Protein AF-A0A2U1KIQ4-F1 (afdb_monomer_lite)

Structure (mmCIF, N/CA/C/O backbone):
data_AF-A0A2U1KIQ4-F1
#
_entry.id   AF-A0A2U1KIQ4-F1
#
loop_
_atom_site.group_PDB
_atom_site.id
_atom_site.type_symbol
_atom_site.label_atom_id
_atom_site.label_alt_id
_atom_site.label_comp_id
_atom_site.label_asym_id
_atom_site.label_entity_id
_atom_site.label_seq_id
_atom_site.pdbx_PDB_ins_code
_atom_site.Cartn_x
_atom_site.Cartn_y
_atom_site.Cartn_z
_atom_site.occupancy
_atom_site.B_iso_or_equiv
_atom_site.auth_seq_id
_atom_site.auth_comp_id
_atom_site.auth_asym_id
_atom_site.auth_atom_id
_atom_site.pdbx_PDB_model_num
ATOM 1 N N . MET A 1 1 ? 38.677 -3.167 -11.109 1.00 35.91 1 MET A N 1
ATOM 2 C CA . MET A 1 1 ? 37.736 -4.087 -10.437 1.00 35.91 1 MET A CA 1
ATOM 3 C C . MET A 1 1 ? 36.326 -3.620 -10.765 1.00 35.91 1 MET A C 1
ATOM 5 O O . MET A 1 1 ? 35.820 -2.725 -10.108 1.00 35.91 1 MET A O 1
ATOM 9 N N . THR A 1 2 ? 35.740 -4.120 -11.850 1.00 42.19 2 THR A N 1
ATOM 10 C CA . THR A 1 2 ? 34.360 -3.806 -12.239 1.00 42.19 2 THR A CA 1
ATOM 11 C C . THR A 1 2 ? 33.440 -4.784 -11.516 1.00 42.19 2 THR A C 1
ATOM 13 O O . THR A 1 2 ? 33.402 -5.968 -11.845 1.00 42.19 2 THR A O 1
ATOM 16 N N . GLY A 1 3 ? 32.761 -4.310 -10.469 1.00 41.84 3 GLY A N 1
ATOM 17 C CA . GLY A 1 3 ? 31.729 -5.078 -9.780 1.00 41.84 3 GLY A CA 1
ATOM 18 C C . GLY A 1 3 ? 30.589 -5.352 -10.753 1.00 41.84 3 GLY A C 1
ATOM 19 O O . GLY A 1 3 ? 29.855 -4.442 -11.120 1.00 41.84 3 GLY A O 1
ATOM 20 N N . SER A 1 4 ? 30.488 -6.592 -11.221 1.00 43.34 4 SER A N 1
ATOM 21 C CA . SER A 1 4 ? 29.373 -7.047 -12.040 1.00 43.34 4 SER A CA 1
ATOM 22 C C . SER A 1 4 ? 28.140 -7.116 -11.137 1.00 43.34 4 SER A C 1
ATOM 24 O O . SER A 1 4 ? 27.986 -8.052 -10.354 1.00 43.34 4 SER A O 1
ATOM 26 N N . SER A 1 5 ? 27.299 -6.079 -11.170 1.00 52.97 5 SER A N 1
ATOM 27 C CA . SER A 1 5 ? 25.970 -6.135 -10.566 1.00 52.97 5 SER A CA 1
ATOM 28 C C . SER A 1 5 ? 25.145 -7.113 -11.390 1.00 52.97 5 SER A C 1
ATOM 30 O O . SER A 1 5 ? 24.709 -6.804 -12.499 1.00 52.97 5 SER A O 1
ATOM 32 N N . ASN A 1 6 ? 24.995 -8.324 -10.866 1.00 50.44 6 ASN A N 1
ATOM 33 C CA . ASN A 1 6 ? 24.139 -9.341 -11.451 1.00 50.44 6 ASN A CA 1
ATOM 34 C C . ASN A 1 6 ? 22.714 -8.757 -11.581 1.00 50.44 6 ASN A C 1
ATOM 36 O O . ASN A 1 6 ? 22.225 -8.193 -10.595 1.00 50.44 6 ASN A O 1
ATOM 40 N N . PRO A 1 7 ? 22.049 -8.837 -12.748 1.00 56.47 7 PRO A N 1
ATOM 41 C CA . PRO A 1 7 ? 20.701 -8.305 -12.894 1.00 56.47 7 PRO A CA 1
ATOM 42 C C . PRO A 1 7 ? 19.769 -9.033 -11.923 1.00 56.47 7 PRO A C 1
ATOM 44 O O . PRO A 1 7 ? 19.689 -10.264 -11.914 1.00 56.47 7 PRO A O 1
ATOM 47 N N . LYS A 1 8 ? 19.096 -8.260 -11.064 1.00 60.06 8 LYS A N 1
ATOM 48 C CA . LYS A 1 8 ? 18.089 -8.781 -10.138 1.00 60.06 8 LYS A CA 1
ATOM 49 C C . LYS A 1 8 ? 17.000 -9.462 -10.986 1.00 60.06 8 LYS A C 1
ATOM 51 O O . LYS A 1 8 ? 16.554 -8.856 -11.962 1.00 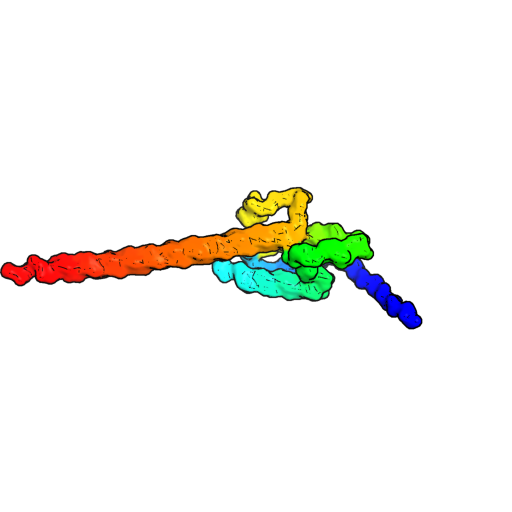60.06 8 LYS A O 1
ATOM 56 N N . PRO A 1 9 ? 16.605 -10.712 -10.686 1.00 65.38 9 PRO A N 1
ATOM 57 C CA . PRO A 1 9 ? 15.596 -11.401 -11.480 1.00 65.38 9 PRO A CA 1
ATOM 58 C C . PRO A 1 9 ? 14.290 -10.587 -11.500 1.00 65.38 9 PRO A C 1
ATOM 60 O O . PRO A 1 9 ? 13.923 -10.024 -10.463 1.00 65.38 9 PRO A O 1
ATOM 63 N N . PRO A 1 10 ? 13.591 -10.508 -12.649 1.00 71.50 10 PRO A N 1
ATOM 64 C CA . PRO A 1 10 ? 12.340 -9.770 -12.757 1.00 71.50 10 PRO A CA 1
ATOM 65 C C . PRO A 1 10 ? 11.311 -10.288 -11.752 1.00 71.50 10 PRO A C 1
ATOM 67 O O . PRO A 1 10 ? 11.161 -11.499 -11.576 1.00 71.50 10 PRO A O 1
ATOM 70 N N . ILE A 1 11 ? 10.578 -9.377 -11.115 1.00 75.69 11 ILE A N 1
ATOM 71 C CA . ILE A 1 11 ? 9.484 -9.753 -10.220 1.00 75.69 11 ILE A CA 1
ATOM 72 C C . ILE A 1 11 ? 8.359 -10.364 -11.059 1.00 75.69 11 ILE A C 1
ATOM 74 O O . ILE A 1 11 ? 7.796 -9.702 -11.935 1.00 75.69 11 ILE A O 1
ATOM 78 N N . ASP A 1 12 ? 7.988 -11.610 -10.765 1.00 84.94 12 ASP A N 1
ATOM 79 C CA . ASP A 1 12 ? 6.764 -12.192 -11.310 1.00 84.94 12 ASP A CA 1
ATOM 80 C C . ASP A 1 12 ? 5.555 -11.460 -10.705 1.00 84.94 12 ASP A C 1
ATOM 82 O O . ASP A 1 12 ? 5.261 -11.538 -9.504 1.00 84.94 12 ASP A O 1
ATOM 86 N N . ARG A 1 13 ? 4.867 -10.686 -11.549 1.00 83.56 13 ARG A N 1
ATOM 87 C CA . ARG A 1 13 ? 3.760 -9.820 -11.128 1.00 83.56 13 ARG A CA 1
ATOM 88 C C . ARG A 1 13 ? 2.580 -10.624 -10.588 1.00 83.56 13 ARG A C 1
ATOM 90 O O . ARG A 1 13 ? 2.029 -10.262 -9.555 1.00 83.56 13 ARG A O 1
ATOM 97 N N . ALA A 1 14 ? 2.204 -11.720 -11.244 1.00 81.31 14 ALA A N 1
ATOM 98 C CA . ALA A 1 14 ? 1.062 -12.524 -10.815 1.00 81.31 14 ALA A CA 1
ATOM 99 C C . ALA A 1 14 ? 1.363 -13.224 -9.483 1.00 81.31 14 ALA A C 1
ATOM 101 O O . ALA A 1 14 ? 0.556 -13.178 -8.550 1.00 81.31 14 ALA A O 1
ATOM 102 N N . TYR A 1 15 ? 2.561 -13.798 -9.368 1.00 84.75 15 TYR A N 1
ATOM 103 C CA . TYR A 1 15 ? 3.013 -14.454 -8.147 1.00 84.75 15 TYR A CA 1
ATOM 104 C C . TYR A 1 15 ? 3.136 -13.476 -6.973 1.00 84.75 15 TYR A C 1
ATOM 106 O O . TYR A 1 15 ? 2.705 -13.789 -5.862 1.00 84.75 15 TYR A O 1
ATOM 114 N N . SER A 1 16 ? 3.686 -12.280 -7.193 1.00 87.00 16 SER A N 1
ATOM 115 C CA . SER A 1 16 ? 3.849 -11.285 -6.125 1.00 87.00 16 SER A CA 1
ATOM 116 C C . SER A 1 16 ? 2.512 -10.748 -5.603 1.00 87.00 16 SER A C 1
ATOM 118 O O . SER A 1 16 ? 2.364 -10.596 -4.391 1.00 87.00 16 SER A O 1
ATOM 120 N N . ILE A 1 17 ? 1.507 -10.552 -6.467 1.00 86.25 17 ILE A N 1
ATOM 121 C CA . ILE A 1 17 ? 0.145 -10.171 -6.045 1.00 86.25 17 ILE A CA 1
ATOM 122 C C . ILE A 1 17 ? -0.512 -11.286 -5.219 1.00 86.25 17 ILE A C 1
ATOM 124 O O . ILE A 1 17 ? -1.151 -11.018 -4.200 1.00 86.25 17 ILE A O 1
ATOM 128 N N . ALA A 1 18 ? -0.366 -12.547 -5.631 1.00 85.44 18 ALA A N 1
ATOM 129 C CA . ALA A 1 18 ? -0.874 -13.669 -4.843 1.00 85.44 18 ALA A CA 1
ATOM 130 C C . ALA A 1 18 ? -0.160 -13.757 -3.482 1.00 85.44 18 ALA A C 1
ATOM 132 O O . ALA A 1 18 ? -0.799 -13.911 -2.439 1.00 85.44 18 ALA A O 1
ATOM 133 N N . SER A 1 19 ? 1.162 -13.578 -3.488 1.00 87.12 19 SER A N 1
ATOM 134 C CA . SER A 1 19 ? 2.005 -13.626 -2.295 1.00 87.12 19 SER A CA 1
ATOM 135 C C . SER A 1 19 ? 1.661 -12.526 -1.297 1.00 87.12 19 SER A C 1
ATOM 137 O O . SER A 1 19 ? 1.540 -12.809 -0.108 1.00 87.12 19 SER A O 1
ATOM 139 N N . ILE A 1 20 ? 1.457 -11.280 -1.744 1.00 90.00 20 ILE A N 1
ATOM 140 C CA . ILE A 1 20 ? 1.163 -10.185 -0.812 1.00 90.00 20 ILE A CA 1
ATOM 141 C C . ILE A 1 20 ? -0.180 -10.381 -0.109 1.00 90.00 20 ILE A C 1
ATOM 143 O O . ILE A 1 20 ? -0.270 -10.169 1.099 1.00 90.00 2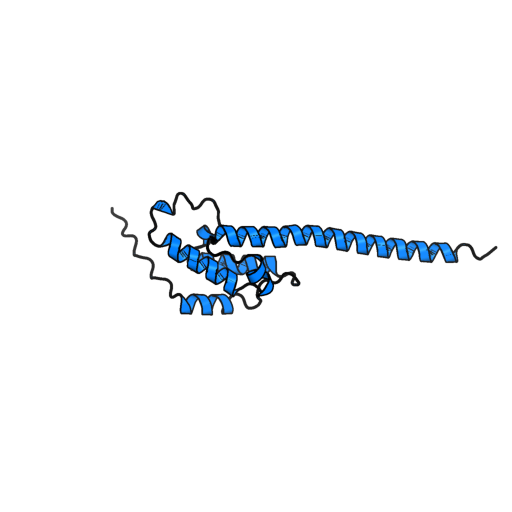0 ILE A O 1
ATOM 147 N N . LYS A 1 21 ? -1.198 -10.871 -0.826 1.00 87.81 21 LYS A N 1
ATOM 148 C CA . LYS A 1 21 ? -2.500 -11.202 -0.229 1.00 87.81 21 LYS A CA 1
ATOM 149 C C . LYS A 1 21 ? -2.396 -12.332 0.796 1.00 87.81 21 LYS A C 1
ATOM 151 O O . LYS A 1 21 ? -3.110 -12.309 1.792 1.00 87.81 21 LYS A O 1
ATOM 156 N N . ALA A 1 22 ? -1.485 -13.286 0.593 1.00 89.62 22 ALA A N 1
ATOM 157 C CA . ALA A 1 22 ? -1.197 -14.320 1.586 1.00 89.62 22 ALA A CA 1
ATOM 158 C C . ALA A 1 22 ? -0.437 -13.767 2.809 1.00 89.62 22 ALA A C 1
ATOM 160 O O . ALA A 1 22 ? -0.690 -14.188 3.936 1.00 89.62 22 ALA A O 1
ATOM 161 N N . CYS A 1 23 ? 0.474 -12.807 2.612 1.00 89.81 23 CYS A N 1
ATOM 162 C CA . CYS A 1 23 ? 1.237 -12.175 3.694 1.00 89.81 23 CYS A CA 1
ATOM 163 C C . CYS A 1 23 ? 0.425 -11.160 4.515 1.00 89.81 23 CYS A C 1
ATOM 165 O O . CYS A 1 23 ? 0.765 -10.902 5.671 1.00 89.81 23 CYS A O 1
ATOM 167 N N . ILE A 1 24 ? -0.617 -10.566 3.929 1.00 91.75 24 ILE A N 1
ATOM 168 C CA . ILE A 1 24 ? -1.466 -9.544 4.550 1.00 91.75 24 ILE A CA 1
ATOM 169 C C . ILE A 1 24 ? -2.917 -10.051 4.547 1.00 91.75 24 ILE A C 1
ATOM 171 O O . ILE A 1 24 ? -3.711 -9.661 3.693 1.00 91.75 24 ILE A O 1
ATOM 175 N N . PRO A 1 25 ? -3.282 -10.932 5.499 1.00 86.00 25 PRO A N 1
ATOM 176 C CA . PRO A 1 25 ? -4.563 -11.644 5.471 1.00 86.00 25 PRO A CA 1
ATOM 177 C C . PRO A 1 25 ? -5.769 -10.737 5.739 1.00 86.00 25 PRO A C 1
ATOM 179 O O . PRO A 1 25 ? -6.888 -11.056 5.342 1.00 86.00 25 PRO A O 1
ATOM 182 N N . THR A 1 26 ? -5.553 -9.602 6.410 1.00 91.38 26 THR A N 1
ATOM 183 C CA . THR A 1 26 ? -6.607 -8.636 6.724 1.00 91.38 26 THR A CA 1
ATOM 184 C C . THR A 1 26 ? -6.337 -7.337 5.973 1.00 91.38 26 THR A C 1
ATOM 186 O O . THR A 1 26 ? -5.386 -6.638 6.335 1.00 91.38 26 THR A O 1
ATOM 189 N N . PRO A 1 27 ? -7.176 -6.975 4.985 1.00 94.44 27 PRO A N 1
ATOM 190 C CA . PRO A 1 27 ? -7.062 -5.696 4.299 1.00 94.44 27 PRO A CA 1
ATOM 191 C C . PRO A 1 27 ? -7.150 -4.519 5.273 1.00 94.44 27 PRO A C 1
ATOM 193 O O . PRO A 1 27 ? -7.892 -4.582 6.263 1.00 94.44 27 PRO A O 1
ATOM 196 N N . LEU A 1 28 ? -6.402 -3.450 4.993 1.00 94.94 28 LEU A N 1
ATOM 197 C CA . LEU A 1 28 ? -6.532 -2.182 5.711 1.00 94.94 28 LEU A CA 1
ATOM 198 C C . LEU A 1 28 ? -7.965 -1.672 5.589 1.00 94.94 28 LEU A C 1
ATOM 200 O O . LEU A 1 28 ? -8.534 -1.707 4.501 1.00 94.94 28 LEU A O 1
ATOM 204 N N . ASP A 1 29 ? -8.543 -1.203 6.688 1.00 92.31 29 ASP A N 1
ATOM 205 C CA . ASP A 1 29 ? -9.921 -0.728 6.692 1.00 92.31 29 ASP A CA 1
ATOM 206 C C . ASP A 1 29 ? -10.113 0.382 7.732 1.00 92.31 29 ASP A C 1
ATOM 208 O O . ASP A 1 29 ? -9.508 0.329 8.800 1.00 92.31 29 ASP A O 1
ATOM 212 N N . LEU A 1 30 ? -10.942 1.382 7.416 1.00 87.69 30 LEU A N 1
ATOM 213 C CA . LEU A 1 30 ? -11.198 2.546 8.278 1.00 87.69 30 LEU A CA 1
ATOM 214 C C . LEU A 1 30 ? -11.839 2.164 9.616 1.00 87.69 30 LEU A C 1
ATOM 216 O O . LEU A 1 30 ? -11.557 2.773 10.650 1.00 87.69 30 LEU A O 1
ATOM 220 N N . ASP A 1 31 ? -12.683 1.135 9.611 1.00 85.50 31 ASP A N 1
ATOM 221 C CA . ASP A 1 31 ? -13.425 0.723 10.795 1.00 85.50 31 ASP A CA 1
ATOM 222 C C . ASP A 1 31 ? -12.553 -0.150 11.715 1.00 85.50 31 ASP A C 1
ATOM 224 O O . ASP A 1 31 ? -12.839 -0.297 12.906 1.00 85.50 31 ASP A O 1
ATOM 228 N N . LYS A 1 32 ? -11.428 -0.669 11.201 1.00 85.12 32 LYS A N 1
ATOM 229 C CA . LYS A 1 32 ? -10.502 -1.546 11.922 1.00 85.12 32 LYS A CA 1
ATOM 230 C C . LYS A 1 32 ? -9.310 -0.772 12.485 1.00 85.12 32 LYS A C 1
ATOM 232 O O . LYS A 1 32 ? -8.706 0.074 11.841 1.00 85.12 32 LYS A O 1
ATOM 237 N N . LEU A 1 33 ? -8.874 -1.140 13.689 1.00 86.44 33 LEU A N 1
ATOM 238 C CA . LEU A 1 33 ? -7.633 -0.632 14.296 1.00 86.44 33 LEU A CA 1
ATOM 239 C C . LEU A 1 33 ? -6.391 -1.388 13.780 1.00 86.44 33 LEU A C 1
ATOM 241 O O . LEU A 1 33 ? -5.516 -1.761 14.557 1.00 86.44 33 LEU A O 1
ATOM 245 N N . ASN A 1 34 ? -6.320 -1.663 12.472 1.00 92.31 34 ASN A N 1
ATOM 246 C CA . ASN A 1 34 ? -5.299 -2.539 11.885 1.00 92.31 34 ASN A CA 1
ATOM 247 C C . ASN A 1 34 ? -4.188 -1.813 11.108 1.00 92.31 34 ASN A C 1
ATOM 249 O O . ASN A 1 34 ? -3.289 -2.487 10.605 1.00 92.31 34 ASN A O 1
ATOM 253 N N . TYR A 1 35 ? -4.186 -0.475 11.058 1.00 93.19 35 TYR A N 1
ATOM 254 C CA . TYR A 1 35 ? -3.177 0.306 10.328 1.00 93.19 35 TYR A CA 1
ATOM 255 C C . TYR A 1 35 ? -1.728 -0.027 10.723 1.00 93.19 35 TYR A C 1
ATOM 257 O O . TYR A 1 35 ? -0.885 -0.253 9.856 1.00 93.19 35 TYR A O 1
ATOM 265 N N . ASN A 1 36 ? -1.421 -0.124 12.021 1.00 91.00 36 ASN A N 1
ATOM 266 C CA . ASN A 1 36 ? -0.057 -0.410 12.493 1.00 91.00 36 ASN A CA 1
ATOM 267 C C . ASN A 1 36 ? 0.441 -1.796 12.052 1.00 91.00 36 ASN A C 1
ATOM 269 O O . ASN A 1 36 ? 1.583 -1.947 11.612 1.00 91.00 36 ASN A O 1
ATOM 273 N N . SER A 1 37 ? -0.421 -2.810 12.152 1.00 92.88 37 SER A N 1
ATOM 274 C CA . SER A 1 37 ? -0.107 -4.173 11.719 1.00 92.88 37 SER A CA 1
ATOM 275 C C . SER A 1 37 ? 0.021 -4.255 10.199 1.00 92.88 37 SER A C 1
ATOM 277 O O . SER A 1 37 ? 1.017 -4.780 9.703 1.00 92.88 37 SER A O 1
ATOM 279 N N . TRP A 1 38 ? -0.941 -3.688 9.465 1.00 96.12 38 TRP A N 1
ATOM 280 C CA . TRP A 1 38 ? -0.931 -3.649 8.003 1.00 96.12 38 TRP A CA 1
ATOM 281 C C . TRP A 1 38 ? 0.320 -2.944 7.472 1.00 96.12 38 TRP A C 1
ATOM 283 O O . TRP A 1 38 ? 1.065 -3.523 6.683 1.00 96.12 38 TRP A O 1
ATOM 293 N N . SER A 1 39 ? 0.619 -1.741 7.971 1.00 95.31 39 SER A N 1
ATOM 294 C CA . SER A 1 39 ? 1.753 -0.942 7.496 1.00 95.31 39 SER A CA 1
ATOM 295 C C . SER A 1 39 ? 3.099 -1.615 7.779 1.00 95.31 39 SER A C 1
ATOM 297 O O . SER A 1 39 ? 4.014 -1.552 6.956 1.00 95.31 39 SER A O 1
ATOM 299 N N . SER A 1 40 ? 3.221 -2.313 8.911 1.00 94.50 40 SER A N 1
ATOM 300 C CA . SER A 1 40 ? 4.420 -3.085 9.257 1.00 94.50 40 SER A CA 1
ATOM 301 C C . SER A 1 40 ? 4.629 -4.286 8.330 1.00 94.50 40 SER A C 1
ATOM 303 O O . SER A 1 40 ? 5.754 -4.529 7.881 1.00 94.50 40 SER A O 1
ATOM 305 N N . LEU A 1 41 ? 3.560 -5.029 8.021 1.00 96.19 41 LEU A N 1
ATOM 306 C CA . LEU A 1 41 ? 3.608 -6.162 7.092 1.00 96.19 41 LEU A CA 1
ATOM 307 C C . LEU A 1 41 ? 3.903 -5.701 5.663 1.00 96.19 41 LEU A C 1
ATOM 309 O O . LEU A 1 41 ? 4.771 -6.278 5.010 1.00 96.19 41 LEU A O 1
ATOM 313 N N . PHE A 1 42 ? 3.258 -4.624 5.213 1.00 96.81 42 PHE A N 1
ATOM 314 C CA . PHE A 1 42 ? 3.474 -4.054 3.886 1.00 96.81 42 PHE A CA 1
ATOM 315 C C . PHE A 1 42 ? 4.928 -3.603 3.695 1.00 96.81 42 PHE A C 1
ATOM 317 O O . PHE A 1 42 ? 5.598 -4.035 2.760 1.00 96.81 42 PHE A O 1
ATOM 324 N N . LYS A 1 43 ? 5.486 -2.844 4.650 1.00 95.88 43 LYS A N 1
ATOM 325 C CA . LYS A 1 43 ? 6.908 -2.454 4.629 1.00 95.88 43 LYS A CA 1
ATOM 326 C C . LYS A 1 43 ? 7.848 -3.660 4.601 1.00 95.88 43 LYS A C 1
ATOM 328 O O . LYS A 1 43 ? 8.873 -3.627 3.923 1.00 95.88 43 LYS A O 1
ATOM 333 N N . ARG A 1 44 ? 7.533 -4.729 5.343 1.00 95.56 44 ARG A N 1
ATOM 334 C CA . ARG A 1 44 ? 8.326 -5.971 5.330 1.00 95.56 44 ARG A CA 1
ATOM 335 C C . ARG A 1 44 ? 8.258 -6.665 3.969 1.00 95.56 44 ARG A C 1
ATOM 337 O O . ARG A 1 44 ? 9.288 -7.148 3.508 1.00 95.56 44 ARG A O 1
ATOM 344 N N . PHE A 1 45 ? 7.091 -6.676 3.330 1.00 95.06 45 PHE A N 1
ATOM 345 C CA . PHE A 1 45 ? 6.926 -7.198 1.979 1.00 95.06 45 PHE A CA 1
ATOM 346 C C . PHE A 1 45 ? 7.768 -6.397 0.977 1.00 95.06 45 PHE A C 1
ATOM 348 O O . PHE A 1 45 ? 8.616 -6.977 0.309 1.00 95.06 45 PHE A O 1
ATOM 355 N N . CYS A 1 46 ? 7.664 -5.064 0.957 1.00 94.38 46 CYS A N 1
ATOM 356 C CA . CYS A 1 46 ? 8.486 -4.221 0.078 1.00 94.38 46 CYS A CA 1
ATOM 357 C C . CYS A 1 46 ? 9.995 -4.424 0.290 1.00 94.38 46 CYS A C 1
ATOM 359 O O . CYS A 1 46 ? 10.749 -4.449 -0.679 1.00 94.38 46 CYS A O 1
ATOM 361 N N . LYS A 1 47 ? 10.448 -4.622 1.538 1.00 93.38 47 LYS A N 1
ATOM 362 C CA . LYS A 1 47 ? 11.852 -4.960 1.841 1.00 93.38 47 LYS A CA 1
ATOM 363 C C . LYS A 1 47 ? 12.293 -6.282 1.214 1.00 93.38 47 LYS A C 1
ATOM 365 O O . LYS A 1 47 ? 13.417 -6.361 0.735 1.00 93.38 47 LYS A O 1
ATOM 370 N N . ALA A 1 48 ? 11.436 -7.304 1.200 1.00 92.06 48 ALA A N 1
ATOM 371 C CA . ALA A 1 48 ? 11.762 -8.604 0.607 1.00 92.06 48 ALA A CA 1
ATOM 372 C C . ALA A 1 48 ? 11.973 -8.525 -0.916 1.00 92.06 48 ALA A C 1
ATOM 374 O O . ALA A 1 48 ? 12.743 -9.308 -1.467 1.00 92.06 48 ALA A O 1
ATOM 375 N N . TYR A 1 49 ? 11.330 -7.555 -1.572 1.00 90.12 49 TYR A N 1
ATOM 376 C CA . TYR A 1 49 ? 11.471 -7.282 -3.004 1.00 90.12 49 TYR A CA 1
ATOM 377 C C . TYR A 1 49 ? 12.436 -6.127 -3.317 1.00 90.12 49 TYR A C 1
ATOM 379 O O . TYR A 1 49 ? 12.625 -5.807 -4.484 1.00 90.12 49 TYR A O 1
ATOM 387 N N . ASP A 1 50 ? 13.080 -5.536 -2.302 1.00 90.38 50 ASP A N 1
ATOM 388 C CA . ASP A 1 50 ? 14.014 -4.404 -2.431 1.00 90.38 50 ASP A CA 1
ATOM 389 C C . ASP A 1 50 ? 13.402 -3.122 -3.033 1.00 90.38 50 ASP A C 1
ATOM 391 O O . ASP A 1 50 ? 14.078 -2.303 -3.646 1.00 90.38 50 ASP A O 1
ATOM 395 N N . VAL A 1 51 ? 12.100 -2.926 -2.820 1.00 92.31 51 VAL A N 1
ATOM 396 C CA . VAL A 1 51 ? 11.326 -1.781 -3.337 1.00 92.31 51 VAL A CA 1
ATOM 397 C C . VAL A 1 51 ? 10.799 -0.878 -2.221 1.00 92.31 51 VAL A C 1
ATOM 399 O O . VAL A 1 51 ? 9.916 -0.059 -2.438 1.00 92.31 51 VAL A O 1
ATOM 402 N N . LEU A 1 52 ? 11.323 -1.008 -0.994 1.00 93.31 52 LEU A N 1
ATOM 403 C CA . LEU A 1 52 ? 10.903 -0.167 0.139 1.00 93.31 52 LEU A CA 1
ATOM 404 C C . LEU A 1 52 ? 11.069 1.330 -0.154 1.00 93.31 52 LEU A C 1
ATOM 406 O O . LEU A 1 52 ? 10.238 2.127 0.268 1.00 93.31 52 LEU A O 1
ATOM 410 N N . HIS A 1 53 ? 12.119 1.687 -0.888 1.00 91.12 53 HIS A N 1
ATOM 411 C CA . HIS A 1 53 ? 12.469 3.063 -1.215 1.00 91.12 53 HIS A CA 1
ATOM 412 C C . HIS A 1 53 ? 11.370 3.783 -2.022 1.00 91.12 53 HIS A C 1
ATOM 414 O O . HIS A 1 53 ? 11.278 5.004 -1.952 1.00 91.12 53 HIS A O 1
ATOM 420 N N . HIS A 1 54 ? 10.476 3.058 -2.701 1.00 92.38 54 HIS A N 1
ATOM 421 C CA . HIS A 1 54 ? 9.310 3.644 -3.373 1.00 92.38 54 HIS A CA 1
ATOM 422 C C . HIS A 1 54 ? 8.295 4.264 -2.402 1.00 92.38 54 HIS A C 1
ATOM 424 O O . HIS A 1 54 ? 7.481 5.091 -2.801 1.00 92.38 54 HIS A O 1
ATOM 430 N N . LEU A 1 55 ? 8.325 3.886 -1.118 1.00 93.44 55 LEU A N 1
ATOM 431 C CA . LEU A 1 55 ? 7.453 4.472 -0.097 1.00 93.44 55 LEU A CA 1
ATOM 432 C C . LEU A 1 55 ? 7.998 5.794 0.456 1.00 93.44 55 LEU A C 1
ATOM 434 O O . LEU A 1 55 ? 7.248 6.527 1.100 1.00 93.44 55 LEU A O 1
ATOM 438 N N . ASP A 1 56 ? 9.264 6.124 0.194 1.00 87.00 56 ASP A N 1
ATOM 439 C CA . ASP A 1 56 ? 9.948 7.301 0.730 1.00 87.00 56 ASP A CA 1
ATOM 440 C C . ASP A 1 56 ? 10.092 8.400 -0.338 1.00 87.00 56 ASP A C 1
ATOM 442 O O . ASP A 1 56 ? 10.388 8.134 -1.499 1.00 87.00 56 ASP A O 1
ATOM 446 N N . ALA A 1 57 ? 9.933 9.667 0.059 1.00 70.19 57 ALA A N 1
ATOM 447 C CA . ALA A 1 57 ? 9.991 10.808 -0.867 1.00 70.19 57 ALA A CA 1
ATOM 448 C C . ALA A 1 57 ? 11.421 11.121 -1.364 1.00 70.19 57 ALA A C 1
ATOM 450 O O . ALA A 1 57 ? 11.608 11.817 -2.360 1.00 70.19 57 ALA A O 1
ATOM 451 N N . THR A 1 58 ? 12.444 10.620 -0.665 1.00 63.03 58 THR A N 1
ATOM 452 C CA . THR A 1 58 ? 13.860 10.974 -0.880 1.00 63.03 58 THR A CA 1
ATOM 453 C C . THR A 1 58 ? 14.519 10.194 -2.024 1.00 63.03 58 THR A C 1
ATOM 455 O O . THR A 1 58 ? 15.617 10.533 -2.457 1.00 63.03 58 THR A O 1
ATOM 458 N N . SER A 1 59 ? 13.858 9.166 -2.553 1.00 59.44 59 SER A N 1
ATOM 459 C CA . SER A 1 59 ? 14.440 8.218 -3.517 1.00 59.44 59 SER A CA 1
ATOM 460 C C . SER A 1 59 ? 14.643 8.787 -4.926 1.00 59.44 59 SER A C 1
ATOM 462 O O . SER A 1 59 ? 15.281 8.151 -5.764 1.00 59.44 59 SER A O 1
ATOM 464 N N . SER A 1 60 ? 14.163 10.010 -5.169 1.00 56.25 60 SER A N 1
ATOM 465 C CA . SER A 1 60 ? 14.137 10.663 -6.483 1.00 56.25 60 SER A CA 1
ATOM 466 C C . SER A 1 60 ? 15.524 10.900 -7.112 1.00 56.25 60 SER A C 1
ATOM 468 O O . SER A 1 60 ? 15.645 11.068 -8.320 1.00 56.25 60 SER A O 1
ATOM 470 N N . SER A 1 61 ? 16.604 10.907 -6.320 1.00 54.09 61 SER A N 1
ATOM 471 C CA . SER A 1 61 ? 17.971 11.080 -6.843 1.00 54.09 61 SER A CA 1
ATOM 472 C C . SER A 1 61 ? 18.654 9.770 -7.253 1.00 54.09 61 SER A C 1
ATOM 474 O O . SER A 1 61 ? 19.553 9.795 -8.091 1.00 54.09 61 SER A O 1
ATOM 476 N N . ALA A 1 62 ? 18.234 8.629 -6.696 1.00 54.62 62 ALA A N 1
ATOM 477 C CA . ALA A 1 62 ? 18.754 7.305 -7.051 1.00 54.62 62 ALA A CA 1
ATOM 478 C C . ALA A 1 62 ? 17.983 6.670 -8.224 1.00 54.62 62 ALA A C 1
ATOM 480 O O . ALA A 1 62 ? 18.542 5.862 -8.965 1.00 54.62 62 ALA A O 1
ATOM 481 N N . SER A 1 63 ? 16.723 7.069 -8.414 1.00 60.34 63 SER A N 1
ATOM 482 C CA . SER A 1 63 ? 15.798 6.542 -9.424 1.00 60.34 63 SER A CA 1
ATOM 483 C C . SER A 1 63 ? 16.099 6.977 -10.859 1.00 60.34 63 SER A C 1
ATOM 485 O O . SER A 1 63 ? 15.744 6.263 -11.792 1.00 60.34 63 SER A O 1
ATOM 487 N N . ALA A 1 64 ? 16.799 8.100 -11.061 1.00 61.28 64 ALA A N 1
ATOM 488 C CA . ALA A 1 64 ? 17.090 8.641 -12.395 1.00 61.28 64 ALA A CA 1
ATOM 489 C C . ALA A 1 64 ? 17.914 7.692 -13.293 1.00 61.28 64 ALA A C 1
ATOM 491 O O . ALA A 1 64 ? 17.914 7.847 -14.512 1.00 61.28 64 ALA A O 1
ATOM 492 N N . ASN A 1 65 ? 18.596 6.708 -12.696 1.00 68.44 65 ASN A N 1
ATOM 493 C CA . ASN A 1 65 ? 19.432 5.736 -13.401 1.00 68.44 65 ASN A CA 1
ATOM 494 C C . ASN A 1 65 ? 18.857 4.308 -13.406 1.00 68.44 65 ASN A C 1
ATOM 496 O O . ASN A 1 65 ? 19.531 3.414 -13.916 1.00 68.44 65 ASN A O 1
ATOM 500 N N . ASP A 1 66 ? 17.662 4.069 -12.850 1.00 77.94 66 ASP A N 1
ATOM 501 C CA . ASP A 1 66 ? 17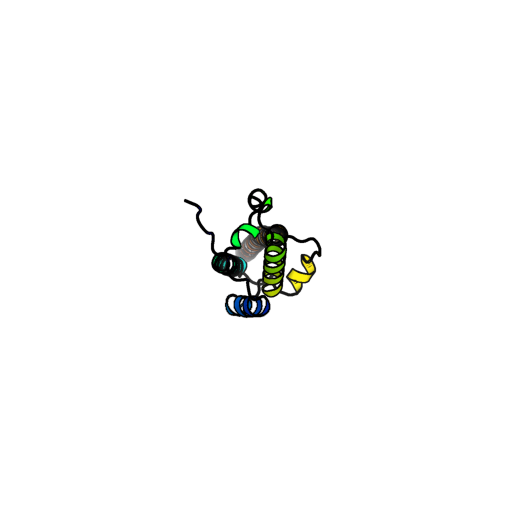.035 2.741 -12.825 1.00 77.94 66 ASP A CA 1
ATOM 502 C C . ASP A 1 66 ? 15.905 2.645 -13.870 1.00 77.94 66 ASP A C 1
ATOM 504 O O . ASP A 1 66 ? 14.813 3.178 -13.657 1.00 77.94 66 ASP A O 1
ATOM 508 N N . PRO A 1 67 ? 16.112 1.918 -14.987 1.00 79.69 67 PRO A N 1
ATOM 509 C CA . PRO A 1 67 ? 15.091 1.726 -16.017 1.00 79.69 67 PRO A CA 1
ATOM 510 C C . PRO A 1 67 ? 13.834 1.000 -15.521 1.00 79.69 67 PRO A C 1
ATOM 512 O O . PRO A 1 67 ? 12.802 1.039 -16.188 1.00 79.69 67 PRO A O 1
ATOM 515 N N . SER A 1 68 ? 13.920 0.292 -14.391 1.00 85.94 68 SER A N 1
ATOM 516 C CA . SER A 1 68 ? 12.814 -0.474 -13.817 1.00 85.94 68 SER A CA 1
ATOM 517 C C . SER A 1 68 ? 11.986 0.308 -12.797 1.00 85.94 68 SER A C 1
ATOM 519 O O . SER A 1 68 ? 10.918 -0.177 -12.411 1.00 85.94 68 SER A O 1
ATOM 521 N N . TYR A 1 69 ? 12.414 1.521 -12.422 1.00 88.00 69 TYR A N 1
ATOM 522 C CA . TYR A 1 69 ? 11.804 2.318 -11.357 1.00 88.00 69 TYR A CA 1
ATOM 523 C C . TYR A 1 69 ? 10.294 2.504 -11.548 1.00 88.00 69 TYR A C 1
ATOM 525 O O . TYR A 1 69 ? 9.517 2.060 -10.711 1.00 88.00 69 TYR A O 1
ATOM 533 N N . GLU A 1 70 ? 9.857 3.050 -12.685 1.00 88.62 70 GLU A N 1
ATOM 534 C CA . GLU A 1 70 ? 8.431 3.291 -12.973 1.00 88.62 70 GLU A CA 1
ATOM 535 C C . GLU A 1 70 ? 7.589 2.006 -12.921 1.00 88.62 70 GLU A C 1
ATOM 537 O O . GLU A 1 70 ? 6.460 1.979 -12.424 1.00 88.62 70 GLU A O 1
ATOM 542 N N . SER A 1 71 ? 8.158 0.899 -13.406 1.00 90.25 71 SER A N 1
ATOM 543 C CA . SER A 1 71 ? 7.470 -0.392 -13.417 1.00 90.25 71 SER A CA 1
ATOM 544 C C . SER A 1 71 ? 7.343 -1.004 -12.018 1.00 90.25 71 SER A C 1
ATOM 546 O O . SER A 1 71 ? 6.326 -1.633 -11.718 1.00 90.25 71 SER A O 1
ATOM 548 N N . ASN A 1 72 ? 8.346 -0.796 -11.161 1.00 91.38 72 ASN A N 1
ATOM 549 C CA . ASN A 1 72 ? 8.325 -1.214 -9.764 1.00 91.38 72 ASN A CA 1
ATOM 550 C C . ASN A 1 72 ? 7.400 -0.312 -8.942 1.00 91.38 72 ASN A C 1
ATOM 552 O O . ASN A 1 72 ? 6.642 -0.828 -8.126 1.00 91.38 72 ASN A O 1
ATOM 556 N N . ASP A 1 73 ? 7.385 0.997 -9.205 1.00 92.62 73 ASP A N 1
ATOM 557 C CA . ASP A 1 73 ? 6.480 1.945 -8.549 1.00 92.62 73 ASP A CA 1
ATOM 558 C C . ASP A 1 73 ? 5.018 1.568 -8.812 1.00 92.62 73 ASP A C 1
ATOM 560 O O . ASP A 1 73 ? 4.251 1.334 -7.876 1.00 92.62 73 ASP A O 1
ATOM 564 N N . SER A 1 74 ? 4.676 1.343 -10.085 1.00 92.44 74 SER A N 1
ATOM 565 C CA . SER A 1 74 ? 3.349 0.876 -10.505 1.00 92.44 74 SER A CA 1
ATOM 566 C C . SER A 1 74 ? 2.962 -0.454 -9.846 1.00 92.44 74 SER A C 1
ATOM 568 O O . SER A 1 74 ? 1.811 -0.667 -9.455 1.00 92.44 74 SER A O 1
ATOM 570 N N . LEU A 1 75 ? 3.924 -1.370 -9.694 1.00 93.44 75 LEU A N 1
ATOM 571 C CA . LEU A 1 75 ? 3.699 -2.650 -9.025 1.00 93.44 75 LEU A CA 1
ATOM 572 C C . LEU A 1 75 ? 3.408 -2.461 -7.530 1.00 93.44 75 LEU A C 1
ATOM 574 O O . LEU A 1 75 ? 2.493 -3.095 -7.004 1.00 93.44 75 LEU A O 1
ATOM 578 N N . VAL A 1 76 ? 4.139 -1.569 -6.857 1.00 95.31 76 VAL A N 1
ATOM 579 C CA . VAL A 1 76 ? 3.912 -1.241 -5.444 1.00 95.31 76 VAL A CA 1
ATOM 580 C C . VAL A 1 76 ? 2.555 -0.558 -5.256 1.00 95.31 76 VAL A C 1
ATOM 582 O O . VAL A 1 76 ? 1.833 -0.920 -4.328 1.00 95.31 76 VAL A O 1
ATOM 585 N N . VAL A 1 77 ? 2.149 0.350 -6.149 1.00 95.56 77 VAL A N 1
ATOM 586 C CA . VAL A 1 77 ? 0.801 0.949 -6.142 1.00 95.56 77 VAL A CA 1
ATOM 587 C C . VAL A 1 77 ? -0.276 -0.136 -6.227 1.00 95.56 77 VAL A C 1
ATOM 589 O O . VAL A 1 77 ? -1.188 -0.185 -5.397 1.00 95.56 77 VAL A O 1
ATOM 592 N N . MET A 1 78 ? -0.133 -1.076 -7.166 1.00 94.31 78 MET A N 1
ATOM 593 C CA . MET A 1 78 ? -1.067 -2.194 -7.313 1.00 94.31 78 MET A CA 1
ATOM 594 C C . MET A 1 78 ? -1.108 -3.086 -6.063 1.00 94.31 78 MET A C 1
ATOM 596 O O . MET A 1 78 ? -2.181 -3.530 -5.646 1.00 94.31 78 MET A O 1
ATOM 600 N N . TRP A 1 79 ? 0.037 -3.330 -5.424 1.00 96.12 79 TRP A N 1
ATOM 601 C CA . TRP A 1 79 ? 0.098 -4.044 -4.151 1.00 96.12 79 TRP A CA 1
ATOM 602 C C . TRP A 1 79 ? -0.660 -3.319 -3.037 1.00 96.12 79 TRP A C 1
ATOM 604 O O . TRP A 1 79 ? -1.413 -3.975 -2.311 1.00 96.12 79 TRP A O 1
ATOM 614 N N . ILE A 1 80 ? -0.523 -1.993 -2.919 1.00 96.25 80 ILE A N 1
ATOM 615 C CA . ILE A 1 80 ? -1.282 -1.203 -1.939 1.00 96.25 80 ILE A CA 1
ATOM 616 C C . ILE A 1 80 ? -2.780 -1.403 -2.183 1.00 96.25 80 ILE A C 1
ATOM 618 O O . ILE A 1 80 ? -3.471 -1.895 -1.293 1.00 96.25 80 ILE A O 1
ATOM 622 N N . TYR A 1 81 ? -3.275 -1.146 -3.398 1.00 95.19 81 TYR A N 1
ATOM 623 C CA . TYR A 1 81 ? -4.703 -1.302 -3.709 1.00 95.19 81 TYR A CA 1
ATOM 624 C C . TYR A 1 81 ? -5.224 -2.723 -3.483 1.00 95.19 81 TYR A C 1
ATOM 626 O O . TYR A 1 81 ? -6.357 -2.912 -3.051 1.00 95.19 81 TYR A O 1
ATOM 634 N N . SER A 1 82 ? -4.386 -3.739 -3.694 1.00 94.56 82 SER A N 1
ATOM 635 C CA . SER A 1 82 ? -4.767 -5.134 -3.463 1.00 94.56 82 SER A CA 1
ATOM 636 C C . SER A 1 82 ? -4.914 -5.522 -1.984 1.00 94.56 82 SER A C 1
ATOM 638 O O . SER A 1 82 ? -5.454 -6.593 -1.695 1.00 94.56 82 SER A O 1
ATOM 640 N N . THR A 1 83 ? -4.424 -4.684 -1.062 1.00 96.62 83 THR A N 1
ATOM 641 C CA . THR A 1 83 ? -4.363 -4.964 0.383 1.00 96.62 83 THR A CA 1
ATOM 642 C C . THR A 1 83 ? -5.098 -3.938 1.245 1.00 96.62 83 THR A C 1
ATOM 644 O O . THR A 1 83 ? -5.006 -3.995 2.473 1.00 96.62 83 THR A O 1
ATOM 647 N N . ILE A 1 84 ? -5.861 -3.031 0.636 1.00 95.81 84 ILE A N 1
ATOM 648 C CA . ILE A 1 84 ? -6.777 -2.118 1.329 1.00 95.81 84 ILE A CA 1
ATOM 649 C C . ILE A 1 84 ? -8.231 -2.466 0.985 1.00 95.81 84 ILE A C 1
ATOM 651 O O . ILE A 1 84 ? -8.498 -3.193 0.027 1.00 95.81 84 ILE A O 1
ATOM 655 N N . SER A 1 85 ? -9.186 -2.004 1.789 1.00 95.94 85 SER A N 1
ATOM 656 C CA . SER A 1 85 ? -10.603 -2.255 1.532 1.00 95.94 85 SER A CA 1
ATOM 657 C C . SER A 1 85 ? -11.111 -1.461 0.318 1.00 95.94 85 SER A C 1
ATOM 659 O O . SER A 1 85 ? -10.579 -0.389 0.027 1.00 95.94 85 SER A O 1
ATOM 661 N N . PRO A 1 86 ? -12.162 -1.936 -0.383 1.00 94.62 86 PRO A N 1
ATOM 662 C CA . PRO A 1 86 ? -12.700 -1.244 -1.559 1.00 94.62 86 PRO A CA 1
ATOM 663 C C . PRO A 1 86 ? -13.060 0.221 -1.290 1.00 94.62 86 PRO A C 1
ATOM 665 O O . PRO A 1 86 ? -12.727 1.089 -2.085 1.00 94.62 86 PRO A O 1
ATOM 668 N N . LYS A 1 87 ? -13.624 0.512 -0.108 1.00 93.12 87 LYS A N 1
ATOM 669 C CA . LYS A 1 87 ? -13.930 1.884 0.326 1.00 93.12 87 LYS A CA 1
ATOM 670 C C . LYS A 1 87 ? -12.695 2.792 0.326 1.00 93.12 87 LYS A C 1
ATOM 672 O O . LYS A 1 87 ? -12.794 3.957 -0.037 1.00 93.12 87 LYS A O 1
ATOM 677 N N . LEU A 1 88 ? -11.544 2.276 0.766 1.00 93.94 88 LEU A N 1
ATOM 678 C CA . LEU A 1 88 ? -10.293 3.034 0.760 1.00 93.94 88 LEU A CA 1
ATOM 679 C C . LEU A 1 88 ? -9.752 3.216 -0.657 1.00 93.94 88 LEU A C 1
ATOM 681 O O . LEU A 1 88 ? -9.229 4.287 -0.939 1.00 93.94 88 LEU A O 1
ATOM 685 N N . VAL A 1 89 ? -9.890 2.210 -1.532 1.00 95.00 89 VAL A N 1
ATOM 686 C CA . VAL A 1 89 ? -9.524 2.339 -2.953 1.00 95.00 89 VAL A CA 1
ATOM 687 C C . VAL A 1 89 ? -10.314 3.479 -3.587 1.00 95.00 89 VAL A C 1
ATOM 689 O O . VAL A 1 89 ? -9.700 4.418 -4.079 1.00 95.00 89 VAL A O 1
ATOM 692 N N . ASP A 1 90 ? -11.645 3.453 -3.491 1.00 93.62 90 ASP A N 1
ATOM 693 C CA . ASP A 1 90 ? -12.525 4.465 -4.094 1.00 93.62 90 ASP A CA 1
ATOM 694 C C . ASP A 1 90 ? -12.206 5.891 -3.616 1.00 93.62 90 ASP A C 1
ATOM 696 O O . ASP A 1 90 ? -12.408 6.861 -4.342 1.00 93.62 90 ASP A O 1
ATOM 700 N N . MET A 1 91 ? -11.687 6.025 -2.394 1.00 91.88 91 MET A N 1
ATOM 701 C CA . MET A 1 91 ? -11.358 7.315 -1.796 1.00 91.88 91 MET A CA 1
ATOM 702 C C . MET A 1 91 ? -10.013 7.892 -2.265 1.00 91.88 91 MET A C 1
ATOM 704 O O . MET A 1 91 ? -9.837 9.108 -2.216 1.00 91.88 91 MET A O 1
ATOM 708 N N . ILE A 1 92 ? -9.048 7.053 -2.666 1.00 91.88 92 ILE A N 1
ATOM 709 C CA . ILE A 1 92 ? -7.659 7.497 -2.916 1.00 91.88 92 ILE A CA 1
ATOM 710 C C . ILE A 1 92 ? -7.096 7.114 -4.290 1.00 91.88 92 ILE A C 1
ATOM 712 O O . ILE A 1 92 ? -5.960 7.502 -4.588 1.00 91.88 92 ILE A O 1
ATOM 716 N N . VAL A 1 93 ? -7.826 6.315 -5.076 1.00 92.56 93 VAL A N 1
ATOM 717 C CA . VAL A 1 93 ? -7.400 5.852 -6.402 1.00 92.56 93 VAL A CA 1
ATOM 718 C C . VAL A 1 93 ? -7.204 7.029 -7.353 1.00 92.56 93 VAL A C 1
ATOM 720 O O . VAL A 1 93 ? -7.999 7.966 -7.375 1.00 92.56 93 VAL A O 1
ATOM 723 N N . ASP A 1 94 ? -6.103 7.001 -8.097 1.00 90.31 94 ASP A N 1
ATOM 724 C CA . ASP A 1 94 ? -5.674 8.087 -8.974 1.00 90.31 94 ASP A CA 1
ATOM 725 C C . ASP A 1 94 ? -4.709 7.509 -10.019 1.00 90.31 94 ASP A C 1
ATOM 727 O O . ASP A 1 94 ? -3.748 6.823 -9.670 1.00 90.31 94 ASP A O 1
ATOM 731 N N . ASP A 1 95 ? -4.979 7.768 -11.300 1.00 83.25 95 ASP A N 1
ATOM 732 C CA . ASP A 1 95 ? -4.226 7.211 -12.434 1.00 83.25 95 ASP A CA 1
ATOM 733 C C . ASP A 1 95 ? -2.779 7.727 -12.505 1.00 83.25 95 ASP A C 1
ATOM 735 O O . ASP A 1 95 ? -1.934 7.137 -13.176 1.00 83.25 95 ASP A O 1
ATOM 739 N N . SER A 1 96 ? -2.487 8.828 -11.809 1.00 83.31 96 SER A N 1
ATOM 740 C CA . SER A 1 96 ? -1.158 9.439 -11.716 1.00 83.31 96 SER A CA 1
ATOM 741 C C . SER A 1 96 ? -0.462 9.171 -10.379 1.00 83.31 96 SER A C 1
ATOM 743 O O . SER A 1 96 ? 0.548 9.801 -10.053 1.00 83.31 96 SER A O 1
ATOM 745 N N . ALA A 1 97 ? -1.011 8.260 -9.571 1.00 87.00 97 ALA A N 1
ATOM 746 C CA . ALA A 1 97 ? -0.513 8.019 -8.232 1.00 87.00 97 ALA A CA 1
ATOM 747 C C . ALA A 1 97 ? 0.844 7.310 -8.234 1.00 87.00 97 ALA A C 1
ATOM 749 O O . ALA A 1 97 ? 1.013 6.254 -8.837 1.00 87.00 97 ALA A O 1
ATOM 750 N N . THR A 1 98 ? 1.779 7.853 -7.457 1.00 94.06 98 THR A N 1
ATOM 751 C CA . THR A 1 98 ? 3.028 7.171 -7.108 1.00 94.06 98 THR A CA 1
ATOM 752 C C . THR A 1 98 ? 2.855 6.358 -5.833 1.00 94.06 98 THR A C 1
ATOM 754 O O . THR A 1 98 ? 2.028 6.695 -4.976 1.00 94.06 98 THR A O 1
ATOM 757 N N . ALA A 1 99 ? 3.672 5.322 -5.646 1.00 95.06 99 ALA A N 1
ATOM 758 C CA . ALA A 1 99 ? 3.645 4.506 -4.432 1.00 95.06 99 ALA A CA 1
ATOM 759 C C . ALA A 1 99 ? 3.789 5.358 -3.157 1.00 95.06 99 ALA A C 1
ATOM 761 O O . ALA A 1 99 ? 3.005 5.207 -2.216 1.00 95.06 99 ALA A O 1
ATOM 762 N N . ASN A 1 100 ? 4.733 6.307 -3.149 1.00 94.88 100 ASN A N 1
ATOM 763 C CA . ASN A 1 100 ? 4.902 7.272 -2.061 1.00 94.88 100 ASN A CA 1
ATOM 764 C C . ASN A 1 100 ? 3.645 8.130 -1.848 1.00 94.88 100 ASN A C 1
ATOM 766 O O . ASN A 1 100 ? 3.231 8.333 -0.706 1.00 94.88 100 ASN A O 1
ATOM 770 N N . GLY A 1 101 ? 3.023 8.608 -2.929 1.00 94.25 101 GLY A N 1
ATOM 771 C CA . GLY A 1 101 ? 1.812 9.423 -2.867 1.00 94.25 1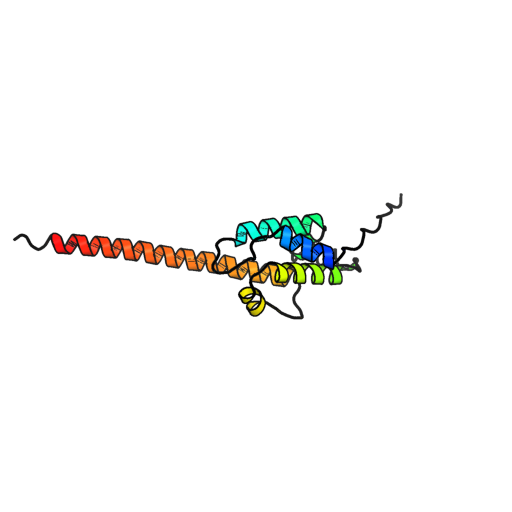01 GLY A CA 1
ATOM 772 C C . GLY A 1 101 ? 0.645 8.679 -2.218 1.00 94.25 101 GLY A C 1
ATOM 773 O O . GLY A 1 101 ? 0.042 9.188 -1.271 1.00 94.25 101 GLY A O 1
ATOM 774 N N . VAL A 1 102 ? 0.367 7.448 -2.663 1.00 95.62 102 VAL A N 1
ATOM 775 C CA . VAL A 1 102 ? -0.686 6.604 -2.068 1.00 95.62 102 VAL A CA 1
ATOM 776 C C . VAL A 1 102 ? -0.363 6.287 -0.608 1.00 95.62 102 VAL A C 1
ATOM 778 O O . VAL A 1 102 ? -1.225 6.413 0.264 1.00 95.62 102 VAL A O 1
ATOM 781 N N . TRP A 1 103 ? 0.888 5.920 -0.319 1.00 95.94 103 TRP A N 1
ATOM 782 C CA . TRP A 1 103 ? 1.346 5.615 1.035 1.00 95.94 103 TRP A CA 1
ATOM 783 C C . TRP A 1 103 ? 1.163 6.797 1.998 1.00 95.94 103 TRP A C 1
ATOM 785 O O . TRP A 1 103 ? 0.697 6.625 3.130 1.00 95.94 103 TRP A O 1
ATOM 795 N N . LYS A 1 104 ? 1.493 8.009 1.543 1.00 93.38 104 LYS A N 1
ATOM 796 C CA . LYS A 1 104 ? 1.337 9.245 2.311 1.00 93.38 104 LYS A CA 1
ATOM 797 C C . LYS A 1 104 ? -0.134 9.553 2.585 1.00 93.38 104 LYS A C 1
ATOM 799 O O . LYS A 1 104 ? -0.479 9.741 3.748 1.00 93.38 104 LYS A O 1
ATOM 804 N N . ARG A 1 105 ? -0.997 9.503 1.560 1.00 93.38 105 ARG A N 1
ATOM 805 C CA . ARG A 1 105 ? -2.452 9.704 1.717 1.00 93.38 105 ARG A CA 1
ATOM 806 C C . ARG A 1 105 ? -3.031 8.743 2.761 1.00 93.38 105 ARG A C 1
ATOM 808 O O . ARG A 1 105 ? -3.733 9.172 3.669 1.00 93.38 105 ARG A O 1
ATOM 815 N N . LEU A 1 106 ? -2.687 7.452 2.689 1.00 93.88 106 LEU A N 1
ATOM 816 C CA . LEU A 1 106 ? -3.105 6.461 3.692 1.00 93.88 106 LEU A CA 1
ATOM 817 C C . LEU A 1 106 ? -2.590 6.797 5.095 1.00 93.88 106 LEU A C 1
ATOM 819 O O . LEU A 1 106 ? -3.329 6.666 6.067 1.00 93.88 106 LEU A O 1
ATOM 823 N N . THR A 1 107 ? -1.338 7.237 5.213 1.00 91.69 107 THR A N 1
ATOM 824 C CA . THR A 1 107 ? -0.769 7.635 6.506 1.00 91.69 107 THR A CA 1
ATOM 825 C C . THR A 1 107 ? -1.547 8.802 7.117 1.00 91.69 107 THR A C 1
ATOM 827 O O . THR A 1 107 ? -1.878 8.741 8.297 1.00 91.69 107 THR A O 1
ATOM 830 N N . GLU A 1 108 ? -1.880 9.818 6.321 1.00 90.62 108 GLU A N 1
ATOM 831 C CA . GLU A 1 108 ? -2.658 10.991 6.746 1.00 90.62 108 GLU A CA 1
ATOM 832 C C . GLU A 1 108 ? -4.066 10.589 7.204 1.00 90.62 108 GLU A C 1
ATOM 834 O O . GLU A 1 108 ? -4.438 10.867 8.340 1.00 90.62 108 GLU A O 1
ATOM 839 N N . ILE A 1 109 ? -4.794 9.805 6.397 1.00 90.25 109 ILE A N 1
ATOM 840 C CA . ILE A 1 109 ? -6.148 9.319 6.724 1.00 90.25 109 ILE A CA 1
ATOM 841 C C . ILE A 1 109 ? -6.205 8.646 8.098 1.00 90.25 109 ILE A C 1
ATOM 843 O O . ILE A 1 109 ? -7.146 8.868 8.860 1.00 90.25 109 ILE A O 1
ATOM 847 N N . PHE A 1 110 ? -5.230 7.789 8.412 1.00 87.00 110 PHE A N 1
ATOM 848 C CA . PHE A 1 110 ? -5.212 7.027 9.662 1.00 87.00 110 PHE A CA 1
ATOM 849 C C . PHE A 1 110 ? -4.566 7.781 10.830 1.00 87.00 110 PHE A C 1
ATOM 851 O O . PHE A 1 110 ? -4.857 7.454 11.983 1.00 87.00 110 PHE A O 1
ATOM 858 N N . HIS A 1 111 ? -3.729 8.785 10.563 1.00 81.56 111 HIS A N 1
ATOM 859 C CA . HIS A 1 111 ? -3.229 9.695 11.590 1.00 81.56 111 HIS A CA 1
ATOM 860 C C . HIS A 1 111 ? -4.343 10.645 12.052 1.00 81.56 111 HIS A C 1
ATOM 862 O O . HIS A 1 111 ? -4.653 10.685 13.241 1.00 81.56 111 HIS A O 1
ATOM 868 N N . ASP A 1 112 ? -5.037 11.288 11.112 1.00 73.06 112 ASP A N 1
ATOM 869 C CA . ASP A 1 112 ? -6.146 12.205 11.393 1.00 73.06 112 ASP A CA 1
ATOM 870 C C . ASP A 1 112 ? -7.320 11.478 12.068 1.00 73.06 112 ASP A C 1
ATOM 872 O O . ASP A 1 112 ? -7.922 11.983 13.019 1.00 73.06 112 ASP A O 1
ATOM 876 N N . ASN A 1 113 ? -7.619 10.240 11.645 1.00 63.88 113 ASN A N 1
ATOM 877 C CA . ASN A 1 113 ? -8.648 9.427 12.303 1.00 63.88 113 ASN A CA 1
ATOM 878 C C . ASN A 1 113 ? -8.294 9.071 13.745 1.00 63.88 113 ASN A C 1
ATOM 880 O O . ASN A 1 113 ? -9.191 8.915 14.573 1.00 63.88 113 ASN A O 1
ATOM 884 N N . LYS A 1 114 ? -7.007 8.897 14.062 1.00 65.81 114 LYS A N 1
ATOM 885 C CA . LYS A 1 114 ? -6.587 8.609 15.433 1.00 65.81 114 LYS A CA 1
ATOM 886 C C . LYS A 1 114 ? -6.866 9.812 16.327 1.00 65.81 114 LYS A C 1
ATOM 888 O O . LYS A 1 114 ? -7.434 9.628 17.400 1.00 65.81 114 LYS A O 1
ATOM 893 N N . ASP A 1 115 ? -6.544 11.014 15.862 1.00 61.53 115 ASP 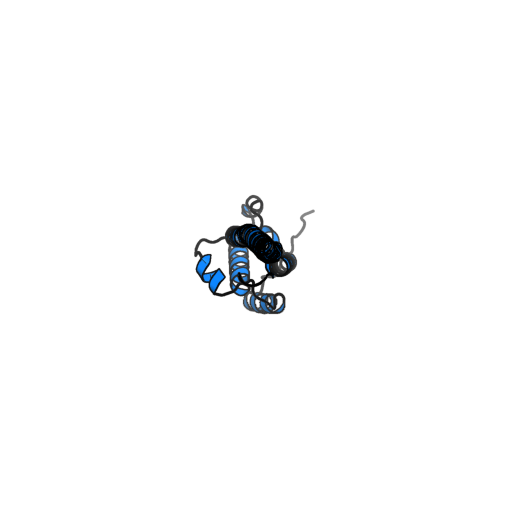A N 1
ATOM 894 C CA . ASP A 1 115 ? -6.792 12.248 16.607 1.00 61.53 115 ASP A CA 1
ATOM 895 C C . ASP A 1 115 ? -8.300 12.500 16.776 1.00 61.53 115 ASP A C 1
ATOM 897 O O . ASP A 1 115 ? -8.768 12.763 17.886 1.00 61.53 115 ASP A O 1
ATOM 901 N N . ALA A 1 116 ? -9.095 12.293 15.721 1.00 60.03 116 ALA A N 1
ATOM 902 C CA . ALA A 1 116 ? -10.554 12.391 15.792 1.00 60.03 116 ALA A CA 1
ATOM 903 C C . ALA A 1 116 ? -11.176 11.361 16.757 1.00 60.03 116 ALA A C 1
ATOM 905 O O . ALA A 1 116 ? -12.045 11.709 17.560 1.00 60.03 116 ALA A O 1
ATOM 906 N N . ARG A 1 117 ? -10.714 10.101 16.725 1.00 65.31 117 ARG A N 1
ATOM 907 C CA . ARG A 1 117 ? -11.188 9.042 17.632 1.00 65.31 117 ARG A CA 1
ATOM 908 C C . ARG A 1 117 ? -10.807 9.304 19.085 1.00 65.31 117 ARG A C 1
ATOM 910 O O . ARG A 1 117 ? -11.617 9.037 19.968 1.00 65.31 117 ARG A O 1
ATOM 917 N N . VAL A 1 118 ? -9.618 9.846 19.347 1.00 64.69 118 VAL A N 1
ATOM 918 C CA . VAL A 1 118 ? -9.212 10.249 20.704 1.00 64.69 118 VAL A CA 1
ATOM 919 C C . VAL A 1 118 ? -10.144 11.339 21.237 1.00 64.69 118 VAL A C 1
ATOM 921 O O . VAL A 1 118 ? -10.644 11.214 22.350 1.00 64.69 118 VAL A O 1
ATOM 924 N N . VAL A 1 119 ? -10.462 12.355 20.428 1.00 65.62 119 VAL A N 1
ATOM 925 C CA . VAL A 1 119 ? -11.390 13.429 20.824 1.00 65.62 119 VAL A CA 1
ATOM 926 C C . VAL A 1 119 ? -12.809 12.905 21.075 1.00 65.62 119 VAL A C 1
ATOM 928 O O . VAL A 1 119 ? -13.460 13.322 22.034 1.00 65.62 119 VAL A O 1
ATOM 931 N N . GLN A 1 120 ? -13.306 11.989 20.237 1.00 65.38 120 GLN A N 1
ATOM 932 C CA . GLN A 1 120 ? -14.617 11.364 20.443 1.00 65.38 120 GLN A CA 1
ATOM 933 C C . GLN A 1 120 ? -14.670 10.570 21.753 1.00 65.38 120 GLN A C 1
ATOM 935 O O . GLN A 1 120 ? -15.595 10.770 22.539 1.00 65.38 120 GLN A O 1
ATOM 940 N N . LEU A 1 121 ? -13.657 9.743 22.026 1.00 69.75 121 LEU A N 1
ATOM 941 C CA . LEU A 1 121 ? -13.564 8.972 23.269 1.00 69.75 121 LEU A CA 1
ATOM 942 C C . LEU A 1 121 ? -13.469 9.878 24.505 1.00 69.75 121 LEU A C 1
ATOM 944 O O . LEU A 1 121 ? -14.141 9.621 25.501 1.00 69.75 121 LEU A O 1
ATOM 948 N N . ASP A 1 122 ? -12.705 10.970 24.437 1.00 69.31 122 ASP A N 1
ATOM 949 C CA . ASP A 1 122 ? -12.630 11.962 25.515 1.00 69.31 122 ASP A CA 1
ATOM 950 C C . ASP A 1 122 ? -13.999 12.592 25.809 1.00 69.31 122 ASP A C 1
ATOM 952 O O . ASP A 1 122 ? -14.376 12.759 26.972 1.00 69.31 122 ASP A O 1
ATOM 956 N N . ASN A 1 123 ? -14.768 12.921 24.768 1.00 69.56 123 ASN A N 1
ATOM 957 C CA . ASN A 1 123 ? -16.119 13.456 24.921 1.00 69.56 123 ASN A CA 1
ATOM 958 C C . ASN A 1 123 ? -17.091 12.416 25.493 1.00 69.56 123 ASN A C 1
ATOM 960 O O . ASN A 1 123 ? -17.899 12.758 26.354 1.00 69.56 123 ASN A O 1
ATOM 964 N N . GLU A 1 124 ? -17.007 11.152 25.072 1.00 71.06 124 GLU A N 1
ATOM 965 C CA . GLU A 1 124 ? -17.821 10.066 25.631 1.00 71.06 124 GLU A CA 1
ATOM 966 C C . GLU A 1 124 ? -17.514 9.819 27.110 1.00 71.06 124 GLU A C 1
ATOM 968 O O . GLU A 1 124 ? -18.440 9.717 27.916 1.00 71.06 124 GLU A O 1
ATOM 973 N N . ILE A 1 125 ? -16.233 9.791 27.493 1.00 75.88 125 ILE A N 1
ATOM 974 C CA . ILE A 1 125 ? -15.812 9.655 28.893 1.00 75.88 125 ILE A CA 1
ATOM 975 C C . ILE A 1 125 ? -16.333 10.835 29.712 1.00 75.88 125 ILE A C 1
ATOM 977 O O . ILE A 1 125 ? -16.944 10.629 30.761 1.00 75.88 125 ILE A O 1
ATOM 981 N N . ARG A 1 126 ? -16.148 12.073 29.234 1.00 66.88 126 ARG A N 1
ATOM 982 C CA . ARG A 1 126 ? -16.662 13.267 29.922 1.00 66.88 126 ARG A CA 1
ATOM 983 C C . ARG A 1 126 ? -18.180 13.207 30.068 1.00 66.88 126 ARG A C 1
ATOM 985 O O . ARG A 1 126 ? -18.679 13.441 31.162 1.00 66.88 126 ARG A O 1
ATOM 992 N N . ASN A 1 127 ? -18.911 12.835 29.021 1.00 69.81 127 ASN A N 1
ATOM 993 C CA . ASN A 1 127 ? -20.370 12.724 29.063 1.00 69.81 127 ASN A CA 1
ATOM 994 C C . ASN A 1 127 ? -20.852 11.609 30.004 1.00 69.81 127 ASN A C 1
ATOM 996 O O . ASN A 1 127 ? -21.831 11.807 30.723 1.00 69.81 127 ASN A O 1
ATOM 1000 N N . MET A 1 128 ? -20.158 10.468 30.061 1.00 69.19 128 MET A N 1
ATOM 1001 C CA . MET A 1 128 ? -20.441 9.419 31.046 1.00 69.19 128 MET A CA 1
ATOM 1002 C C . MET A 1 128 ? -20.203 9.908 32.477 1.00 69.19 128 MET A C 1
ATOM 1004 O O . MET A 1 128 ? -21.040 9.680 33.348 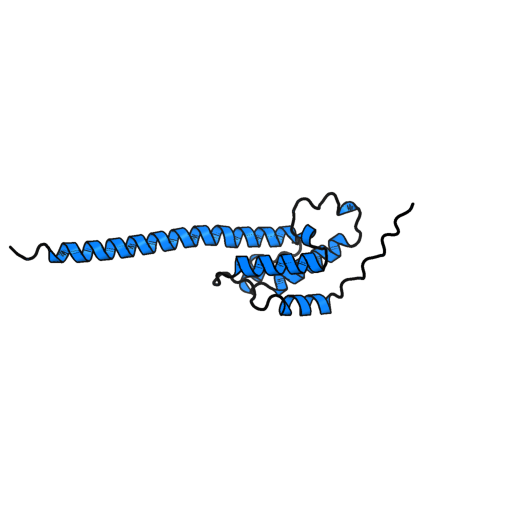1.00 69.19 128 MET A O 1
ATOM 1008 N N . VAL A 1 129 ? -19.100 10.621 32.715 1.00 68.38 129 VAL A N 1
ATOM 1009 C CA . VAL A 1 129 ? -18.761 11.198 34.021 1.00 68.38 129 VAL A CA 1
ATOM 1010 C C . VAL A 1 129 ? -19.793 12.254 34.443 1.00 68.38 129 VAL A C 1
ATOM 1012 O O . VAL A 1 129 ? -20.317 12.182 35.555 1.00 68.38 129 VAL A O 1
ATOM 1015 N N . PHE A 1 130 ? -20.175 13.177 33.554 1.00 59.91 130 PHE A N 1
ATOM 1016 C CA . PHE A 1 130 ? -21.233 14.161 33.820 1.00 59.91 130 PHE A CA 1
ATOM 1017 C C . PHE A 1 130 ? -22.596 13.500 34.075 1.00 59.91 130 PHE A C 1
ATOM 1019 O O . PHE A 1 130 ? -23.290 13.874 35.019 1.00 59.91 130 PHE A O 1
ATOM 1026 N N . GLY A 1 131 ? -22.962 12.468 33.307 1.00 59.12 131 GLY A N 1
ATOM 1027 C CA . GLY A 1 131 ? -24.195 11.705 33.519 1.00 59.12 131 GLY A CA 1
ATOM 1028 C C . GLY A 1 131 ? -24.233 10.941 34.850 1.00 59.12 131 GLY A C 1
ATOM 1029 O O . GLY A 1 131 ? -25.312 10.731 35.408 1.00 59.12 131 GLY A O 1
ATOM 1030 N N . PHE A 1 132 ? -23.070 10.558 35.385 1.00 55.66 132 PHE A N 1
ATOM 1031 C CA . PHE A 1 132 ? -22.946 9.954 36.711 1.00 55.66 132 PHE A CA 1
ATOM 1032 C C . PHE A 1 132 ? -23.103 10.992 37.830 1.00 55.66 132 PHE A C 1
ATOM 1034 O O . PHE A 1 132 ? -23.870 10.763 38.766 1.00 55.66 132 PHE A O 1
ATOM 1041 N N . PHE A 1 133 ? -22.456 12.157 37.710 1.00 57.84 133 PHE A N 1
ATOM 1042 C CA . PHE A 1 133 ? -22.538 13.221 38.718 1.00 57.84 133 PHE A CA 1
ATOM 1043 C C . PHE A 1 133 ? -23.935 13.846 38.821 1.00 57.84 133 PHE A C 1
ATOM 1045 O O . PHE A 1 133 ? -24.458 13.995 39.929 1.00 57.84 133 PHE A O 1
ATOM 1052 N N . SER A 1 134 ? -24.603 14.104 37.690 1.00 56.69 134 SER A N 1
ATOM 1053 C CA . SER A 1 134 ? -25.992 14.587 37.702 1.00 56.69 134 SER A CA 1
ATOM 1054 C C . SER A 1 134 ? -26.960 13.583 38.335 1.00 56.69 134 SER A C 1
ATOM 1056 O O . SER A 1 134 ? -27.971 13.982 38.905 1.00 56.69 134 SER A O 1
ATOM 1058 N N . ARG A 1 135 ? -26.660 12.277 38.285 1.00 50.50 135 ARG A N 1
ATOM 1059 C CA . ARG A 1 135 ? -27.495 11.242 38.914 1.00 50.50 135 ARG A CA 1
ATOM 1060 C C . ARG A 1 135 ? -27.297 11.175 40.433 1.00 50.50 135 ARG A C 1
ATOM 1062 O O . ARG A 1 135 ? -28.230 10.806 41.141 1.00 50.50 135 ARG A O 1
ATOM 1069 N N . THR A 1 136 ? -26.128 11.565 40.945 1.00 53.00 136 THR A N 1
ATOM 1070 C CA . THR A 1 136 ? -25.845 11.585 42.390 1.00 53.00 136 THR A CA 1
ATOM 1071 C C . THR A 1 136 ? -26.339 12.845 43.110 1.00 53.00 136 THR A C 1
ATOM 1073 O O . THR A 1 136 ? -26.671 12.762 44.289 1.00 53.00 136 THR A O 1
ATOM 1076 N N . GLU A 1 137 ? -26.475 13.992 42.431 1.00 49.75 137 GLU A N 1
ATOM 1077 C CA . GLU A 1 137 ? -26.991 15.225 43.061 1.00 49.75 137 GLU A CA 1
ATOM 1078 C C . GLU A 1 137 ? -28.513 15.226 43.277 1.00 49.75 137 GLU A C 1
ATOM 1080 O O . GLU A 1 137 ? -29.000 15.802 44.252 1.00 49.75 137 GLU A O 1
ATOM 1085 N N . VAL A 1 138 ? -29.286 14.545 42.424 1.00 54.50 138 VAL A N 1
ATOM 1086 C CA . VAL A 1 138 ? -30.758 14.516 42.548 1.00 54.50 138 VAL A CA 1
ATOM 1087 C C . VAL A 1 138 ? -31.214 13.699 43.769 1.00 54.50 138 VAL A C 1
ATOM 1089 O O . VAL A 1 138 ? -32.274 13.970 44.327 1.00 54.50 138 VAL A O 1
ATOM 1092 N N . GLN A 1 139 ? -30.391 12.767 44.263 1.00 50.12 139 GLN A N 1
ATOM 1093 C CA . GLN A 1 139 ? -30.712 11.958 45.446 1.00 50.12 139 GLN A CA 1
ATOM 1094 C C . GLN A 1 139 ? -30.309 12.623 46.780 1.00 50.12 139 GLN A C 1
ATOM 1096 O O . GLN A 1 139 ? -30.729 12.161 47.837 1.00 50.12 139 GLN A O 1
ATOM 1101 N N . GLY A 1 140 ? -29.538 13.720 46.754 1.00 48.84 140 GLY A N 1
ATOM 1102 C CA . GLY A 1 140 ? -29.101 14.449 47.955 1.00 48.84 140 GLY A CA 1
ATOM 1103 C C . GLY A 1 140 ? -30.022 15.594 48.396 1.00 48.84 140 GLY A C 1
ATOM 1104 O O . GLY A 1 140 ? -29.800 16.184 49.449 1.00 48.84 140 GLY A O 1
ATOM 1105 N N . ARG A 1 141 ? -31.054 15.930 47.607 1.00 48.66 141 ARG A N 1
ATOM 1106 C CA . ARG A 1 141 ? -31.944 17.082 47.857 1.00 48.66 141 ARG A CA 1
ATOM 1107 C C . ARG A 1 141 ? -33.362 16.722 48.311 1.00 48.66 141 ARG A C 1
ATOM 1109 O O . ARG A 1 141 ? -34.193 17.616 48.420 1.00 48.66 141 ARG A O 1
ATOM 1116 N N . SER A 1 142 ? -33.638 15.442 48.577 1.00 49.50 142 SER A N 1
ATOM 1117 C CA . SER A 1 142 ? -34.995 14.951 48.873 1.00 49.50 142 SER A CA 1
ATOM 1118 C C . SER A 1 142 ? -35.207 14.437 50.305 1.00 49.50 142 SER A C 1
ATOM 1120 O O . SER A 1 142 ? -36.194 13.754 50.562 1.00 49.50 142 SER A O 1
ATOM 1122 N N . THR A 1 143 ? -34.322 14.776 51.242 1.00 47.03 143 THR A N 1
ATOM 1123 C CA . THR A 1 143 ? -34.544 14.569 52.684 1.00 47.03 143 THR A CA 1
ATOM 1124 C C . THR A 1 143 ? -34.359 15.890 53.428 1.00 47.03 143 THR A C 1
ATOM 1126 O O . THR A 1 143 ? -33.291 16.159 53.976 1.00 47.03 143 THR A O 1
ATOM 1129 N N . CYS A 1 144 ? -35.402 16.718 53.401 1.00 45.03 144 CYS A N 1
ATOM 1130 C CA . CYS A 1 144 ? -35.722 17.671 54.461 1.00 45.03 144 CYS A CA 1
ATOM 1131 C C . CYS A 1 144 ? -37.058 17.250 55.067 1.00 45.03 144 CYS A C 1
ATOM 1133 O O . CYS A 1 144 ? -37.926 16.808 54.279 1.00 45.03 144 CYS A O 1
#

Foldseek 3Di:
DDPPPDPDPDDPLVVLLVVLCVQQVAAADLVDPCCVVNVVSLCVSCVVVVNNCQQPPPCVVVCVPDPCNVVSQVSLVVSNLSRHDPVLCVVQPDPPDGNNRSNVVVVCSVVVSVVVVVVVVVVVVVVVVVVVVVVVVVVVPPDD

pLDDT: mean 79.45, std 16.74, range [35.91, 96.81]

Sequence (144 aa):
MTGSSNPKPPIDRAYSIASIKACIPTPLDLDKLNYNSWSSLFKRFCKAYDVLHHLDATSSSASANDPSYESNDSLVVMWIYSTISPKLVDMIVDDSATANGVWKRLTEIFHDNKDARVVQLDNEIRNMVFGFFSRTEVQGRSTC

Secondary structure (DSSP, 8-state):
-----PPPPPP-HHHHHHHHHHH--S-B-TTSS-HHHHHHHHHHHHHHTT-GGGGSGGGGGTGGG-TTHHHHHHHHHHHHHHTB-HHHHHHH--TT--HHHHHHHHHHHHHHHHHHHHHHHHHHHHHHHHHHHHHHHTTSSS--

Radius of gyration: 23.6 Å; chains: 1; bounding box: 74×32×70 Å

Organism: Artemisia annua (NCBI:txid35608)